Protein AF-Q5BSN3-F1 (afdb_monomer_lite)

Radius of gyration: 26.35 Å; chains: 1; bounding box: 79×23×56 Å

pLDDT: mean 78.58, std 20.64, range [34.03, 95.44]

Secondary structure (DSSP, 8-state):
--HHHHHHHHHHHH---GGGHHHHHHHHHHHHH-TT--HHHHHHHHHHHHHHHHHHHHHHHHTTS--------S---------

Structure (mmCIF, N/CA/C/O backbone):
data_AF-Q5BSN3-F1
#
_entry.id   AF-Q5BSN3-F1
#
loop_
_atom_site.group_PDB
_atom_site.id
_atom_site.type_symbol
_atom_site.label_atom_id
_atom_site.label_alt_id
_atom_site.label_comp_id
_atom_site.label_asym_id
_atom_site.label_entity_id
_atom_site.label_seq_id
_atom_site.pdbx_PDB_ins_code
_atom_site.Cartn_x
_atom_site.Cartn_y
_atom_site.Cartn_z
_atom_site.occupancy
_atom_site.B_iso_or_equiv
_atom_site.auth_seq_id
_atom_site.auth_comp_id
_atom_site.auth_asym_id
_atom_site.auth_atom_id
_atom_site.pdbx_PDB_model_num
ATOM 1 N N . MET A 1 1 ? -11.577 -6.595 12.864 1.00 81.81 1 MET A N 1
ATOM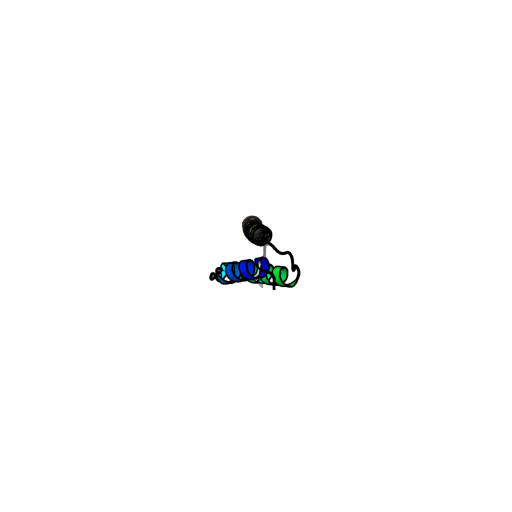 2 C CA . MET A 1 1 ? -11.674 -6.163 11.454 1.00 81.81 1 MET A CA 1
ATOM 3 C C . MET A 1 1 ? -12.976 -5.405 11.270 1.00 81.81 1 MET A C 1
ATOM 5 O O . MET A 1 1 ? -14.026 -5.951 11.591 1.00 81.81 1 MET A O 1
ATOM 9 N N . THR A 1 2 ? -12.916 -4.145 10.840 1.00 93.25 2 THR A N 1
ATOM 10 C CA . THR A 1 2 ? -14.115 -3.3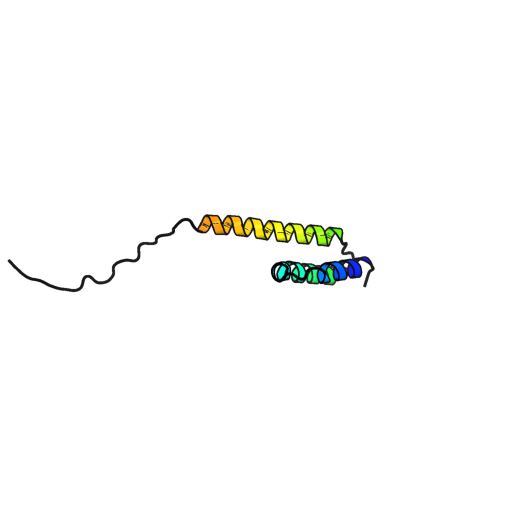25 10.595 1.00 93.25 2 THR A CA 1
ATOM 11 C C . THR A 1 2 ? -14.741 -3.657 9.236 1.00 93.25 2 THR A C 1
ATOM 13 O O . THR A 1 2 ? -14.080 -4.206 8.351 1.00 93.25 2 THR A O 1
ATOM 16 N N . ALA A 1 3 ? -16.014 -3.299 9.034 1.00 93.81 3 ALA A N 1
ATOM 17 C CA . ALA A 1 3 ? -16.673 -3.472 7.736 1.00 93.81 3 ALA A CA 1
ATOM 18 C C . ALA A 1 3 ? -15.942 -2.717 6.611 1.00 93.81 3 ALA A C 1
ATOM 20 O O . ALA A 1 3 ? -15.889 -3.194 5.479 1.00 93.81 3 ALA A O 1
ATOM 21 N N . ASN A 1 4 ? -15.350 -1.560 6.921 1.00 94.12 4 ASN A N 1
ATOM 22 C CA . ASN A 1 4 ? -14.584 -0.792 5.946 1.00 94.12 4 ASN A CA 1
ATOM 23 C C . ASN A 1 4 ? -13.249 -1.462 5.609 1.00 94.12 4 ASN A C 1
ATOM 25 O O . ASN A 1 4 ? -12.937 -1.570 4.427 1.00 94.12 4 ASN A O 1
ATOM 29 N N . GLN A 1 5 ? -12.517 -1.998 6.593 1.00 94.12 5 GLN A N 1
ATOM 30 C CA . GLN A 1 5 ? -11.301 -2.780 6.331 1.00 94.12 5 GLN A CA 1
ATOM 31 C C . GLN A 1 5 ? -11.590 -3.982 5.423 1.00 94.12 5 GLN A C 1
ATOM 33 O O . GLN A 1 5 ? -10.878 -4.196 4.446 1.00 94.12 5 GLN A O 1
ATOM 38 N N . PHE A 1 6 ? -12.674 -4.723 5.682 1.00 94.06 6 PHE A N 1
ATOM 39 C CA . PHE A 1 6 ? -13.061 -5.853 4.833 1.00 94.06 6 PHE A CA 1
ATOM 40 C C . PHE A 1 6 ? -13.378 -5.422 3.394 1.00 94.06 6 PHE A C 1
ATOM 42 O O . PHE A 1 6 ? -12.882 -6.023 2.444 1.00 94.06 6 PHE A O 1
ATOM 49 N N . LYS A 1 7 ? -14.151 -4.344 3.212 1.00 94.81 7 LYS A N 1
ATOM 50 C CA . LYS A 1 7 ? -14.427 -3.786 1.878 1.00 94.81 7 LYS A CA 1
ATOM 51 C C . LYS A 1 7 ? -13.143 -3.370 1.150 1.00 94.81 7 LYS A C 1
ATOM 53 O O . LYS A 1 7 ? -13.015 -3.639 -0.042 1.00 94.81 7 LYS A O 1
ATOM 58 N N . CYS A 1 8 ? -12.193 -2.756 1.856 1.00 95.12 8 CYS A N 1
ATOM 59 C CA . CYS A 1 8 ? -10.896 -2.376 1.293 1.00 95.12 8 CYS A CA 1
ATOM 60 C C . CYS A 1 8 ? -10.074 -3.605 0.875 1.00 95.12 8 CYS A C 1
ATOM 62 O O . CYS A 1 8 ? -9.478 -3.599 -0.198 1.00 95.12 8 CYS A O 1
ATOM 64 N N . LEU A 1 9 ? -10.095 -4.684 1.663 1.00 93.75 9 LEU A N 1
ATOM 65 C CA . LEU A 1 9 ? -9.445 -5.948 1.301 1.00 93.75 9 LEU A CA 1
ATOM 66 C C . LEU A 1 9 ? -10.050 -6.553 0.030 1.00 93.75 9 LEU A C 1
ATOM 68 O O . LEU A 1 9 ? -9.313 -6.909 -0.885 1.00 93.75 9 LEU A O 1
ATOM 72 N N . VAL A 1 10 ? -11.383 -6.610 -0.067 1.00 94.94 10 VAL A N 1
ATOM 73 C CA . VAL A 1 10 ? -12.074 -7.104 -1.272 1.00 94.94 10 VAL A CA 1
ATOM 74 C C . VAL A 1 10 ? -11.694 -6.275 -2.502 1.00 94.94 10 VAL A C 1
ATOM 76 O O . VAL A 1 10 ? -11.417 -6.845 -3.558 1.00 94.94 10 VAL A O 1
ATOM 79 N N . PHE A 1 11 ? -11.625 -4.948 -2.362 1.00 94.00 11 PHE A N 1
ATOM 80 C CA . PHE A 1 11 ? -11.177 -4.053 -3.428 1.00 94.00 11 PHE A CA 1
ATOM 81 C C . PHE A 1 11 ? -9.748 -4.384 -3.892 1.00 94.00 11 PHE A C 1
ATOM 83 O O . PHE A 1 11 ? -9.526 -4.597 -5.083 1.00 94.00 11 PHE A O 1
ATOM 90 N N . VAL A 1 12 ? -8.796 -4.515 -2.961 1.00 93.56 12 VAL A N 1
ATOM 91 C CA . VAL A 1 12 ? -7.394 -4.861 -3.267 1.00 93.56 12 VAL A CA 1
ATOM 92 C C . VAL A 1 12 ? -7.278 -6.233 -3.933 1.00 93.56 12 VAL A C 1
ATOM 94 O O . VAL A 1 12 ? -6.528 -6.385 -4.896 1.00 93.56 12 VAL A O 1
ATOM 97 N N . CYS A 1 13 ? -8.045 -7.228 -3.480 1.00 93.50 13 CYS A N 1
ATOM 98 C CA . CYS A 1 13 ? -8.097 -8.554 -4.103 1.00 93.50 13 CYS A CA 1
ATOM 99 C C . CYS A 1 13 ? -8.649 -8.525 -5.542 1.00 93.50 13 CYS A C 1
ATOM 101 O O . CYS A 1 13 ? -8.379 -9.439 -6.328 1.00 93.50 13 CYS A O 1
ATOM 103 N N . GLY A 1 14 ? -9.414 -7.489 -5.900 1.00 93.25 14 GLY A N 1
ATOM 104 C CA . GLY A 1 14 ? -9.893 -7.243 -7.259 1.00 93.25 14 GLY A CA 1
ATOM 105 C C . GLY A 1 14 ? -8.802 -6.775 -8.229 1.00 93.25 14 GLY A C 1
ATOM 106 O O . GLY A 1 14 ? -8.937 -6.984 -9.435 1.00 93.25 14 GLY A O 1
ATOM 107 N N . LEU A 1 15 ? -7.700 -6.207 -7.728 1.00 92.31 15 LEU A N 1
ATOM 108 C CA . LEU A 1 15 ? -6.580 -5.727 -8.541 1.00 92.31 15 LEU A CA 1
ATOM 109 C C . LEU A 1 15 ? -5.708 -6.904 -8.998 1.00 92.31 15 LEU A C 1
ATOM 111 O O . LEU A 1 15 ? -4.771 -7.311 -8.316 1.00 92.31 15 LEU A O 1
ATOM 115 N N . LYS A 1 16 ? -6.021 -7.494 -10.154 1.00 92.56 16 LYS A N 1
ATOM 116 C CA . LYS A 1 16 ? -5.346 -8.709 -10.654 1.00 92.56 16 LYS A CA 1
ATOM 117 C C . LYS A 1 16 ? -4.102 -8.427 -11.503 1.00 92.56 16 LYS A C 1
ATOM 119 O O . LYS A 1 16 ? -3.292 -9.332 -11.686 1.00 92.56 16 LYS A O 1
ATOM 124 N N . SER A 1 17 ? -3.941 -7.213 -12.036 1.00 93.38 17 SER A N 1
ATOM 125 C CA . SER A 1 17 ? -2.841 -6.915 -12.958 1.00 93.38 17 SER A CA 1
ATOM 126 C C . SER A 1 17 ? -1.486 -6.953 -12.240 1.00 93.38 17 SER A C 1
ATOM 128 O O . SER A 1 17 ? -1.375 -6.475 -11.104 1.00 93.38 17 SER A O 1
ATOM 130 N N . PRO A 1 18 ? -0.415 -7.452 -12.883 1.00 90.88 18 PRO A N 1
ATOM 131 C CA . PRO A 1 18 ? 0.946 -7.282 -12.379 1.00 90.88 18 PRO A CA 1
ATOM 132 C C . PRO A 1 18 ? 1.328 -5.807 -12.204 1.00 90.88 18 PRO A C 1
ATOM 134 O O . PRO A 1 18 ? 2.057 -5.472 -11.276 1.00 90.88 18 PRO A O 1
ATOM 137 N N . ALA A 1 19 ? 0.787 -4.922 -13.049 1.00 88.62 19 ALA A N 1
ATOM 138 C CA . ALA A 1 19 ? 1.038 -3.484 -12.985 1.00 88.62 19 ALA A CA 1
ATOM 139 C C . ALA A 1 19 ? 0.490 -2.817 -11.712 1.00 88.62 19 ALA A C 1
ATOM 141 O O . ALA A 1 19 ? 0.927 -1.711 -11.400 1.00 88.62 19 ALA A O 1
ATOM 142 N N . ASP A 1 20 ? -0.417 -3.489 -10.993 1.00 91.50 20 ASP A N 1
ATOM 143 C CA . ASP A 1 20 ? -1.019 -3.019 -9.741 1.00 91.50 20 ASP A CA 1
ATOM 144 C C . ASP A 1 20 ? -0.319 -3.599 -8.500 1.00 91.50 20 ASP A C 1
ATOM 146 O O . ASP A 1 20 ? -0.803 -3.434 -7.383 1.00 91.50 20 ASP A O 1
ATOM 150 N N . ALA A 1 21 ? 0.779 -4.349 -8.654 1.00 92.19 21 ALA A N 1
ATOM 151 C CA . ALA A 1 21 ? 1.444 -5.007 -7.525 1.00 92.19 21 ALA A CA 1
ATOM 152 C C . ALA A 1 21 ? 1.954 -4.016 -6.467 1.00 92.19 21 ALA A C 1
ATOM 154 O O . ALA A 1 21 ? 1.855 -4.283 -5.266 1.00 92.19 21 ALA A O 1
ATOM 155 N N . ASP A 1 22 ? 2.448 -2.866 -6.916 1.00 91.12 22 ASP A N 1
ATOM 156 C CA . ASP A 1 22 ? 2.837 -1.741 -6.070 1.00 91.12 22 ASP A CA 1
ATOM 157 C C . ASP A 1 22 ? 1.626 -1.167 -5.327 1.00 91.12 22 ASP A C 1
ATOM 159 O O . ASP A 1 22 ? 1.640 -1.082 -4.100 1.00 91.12 22 ASP A O 1
ATOM 163 N N . VAL A 1 23 ? 0.541 -0.886 -6.053 1.00 92.38 23 VAL A N 1
ATOM 164 C CA . VAL A 1 23 ? -0.723 -0.384 -5.500 1.00 92.38 23 VAL A CA 1
ATOM 165 C C . VAL A 1 23 ? -1.273 -1.340 -4.438 1.00 92.38 23 VAL A C 1
ATOM 167 O O . VAL A 1 23 ? -1.592 -0.910 -3.329 1.00 92.38 23 VAL A O 1
ATOM 170 N N . ARG A 1 24 ? -1.327 -2.647 -4.730 1.00 95.44 24 ARG A N 1
ATOM 171 C CA . ARG A 1 24 ? -1.778 -3.670 -3.776 1.00 95.44 24 ARG A CA 1
ATOM 172 C C . ARG A 1 24 ? -0.950 -3.654 -2.499 1.00 95.44 24 ARG A C 1
ATOM 174 O O . ARG A 1 24 ? -1.527 -3.647 -1.417 1.00 95.44 24 ARG A O 1
ATOM 181 N N . THR A 1 25 ? 0.376 -3.639 -2.627 1.00 95.19 25 THR A N 1
ATOM 182 C CA . THR A 1 25 ? 1.288 -3.681 -1.476 1.00 95.19 25 THR A CA 1
ATOM 183 C C . THR A 1 25 ? 1.110 -2.442 -0.601 1.00 95.19 25 THR A C 1
ATOM 185 O O . THR A 1 25 ? 0.915 -2.566 0.605 1.00 95.19 25 THR A O 1
ATOM 188 N N . THR A 1 26 ? 1.081 -1.248 -1.202 1.00 94.62 26 THR A N 1
ATOM 189 C CA . THR A 1 26 ? 0.911 0.012 -0.466 1.00 94.62 26 THR A CA 1
ATOM 190 C C . THR A 1 26 ? -0.438 0.097 0.248 1.00 94.62 26 THR A C 1
ATOM 192 O O . THR A 1 26 ? -0.496 0.514 1.407 1.00 94.62 26 THR A O 1
ATOM 195 N N . ILE A 1 27 ? -1.530 -0.313 -0.403 1.00 94.81 27 ILE A N 1
ATOM 196 C CA . ILE A 1 27 ? -2.855 -0.296 0.230 1.00 94.81 27 ILE A CA 1
ATOM 197 C C . ILE A 1 27 ? -2.925 -1.319 1.362 1.00 94.81 27 ILE A C 1
ATOM 199 O O . ILE A 1 27 ? -3.502 -1.018 2.405 1.00 94.81 27 ILE A O 1
ATOM 203 N N . PHE A 1 28 ? -2.323 -2.498 1.194 1.00 94.12 28 PHE A N 1
ATOM 204 C CA . PHE A 1 28 ? -2.305 -3.520 2.238 1.00 94.12 28 PHE A CA 1
ATOM 205 C C . PHE A 1 28 ? -1.653 -2.991 3.522 1.00 94.12 28 PHE A C 1
ATOM 207 O O . PHE A 1 28 ? -2.267 -3.051 4.585 1.00 94.12 28 PHE A O 1
ATOM 214 N N . THR A 1 29 ? -0.489 -2.339 3.408 1.00 94.62 29 THR A N 1
ATOM 215 C CA . THR A 1 29 ? 0.185 -1.690 4.545 1.00 94.62 29 THR A CA 1
ATOM 216 C C . THR A 1 29 ? -0.693 -0.632 5.222 1.00 94.62 29 THR A C 1
ATOM 218 O O . THR A 1 29 ? -0.687 -0.506 6.444 1.00 94.62 29 THR A O 1
ATOM 221 N N . ARG A 1 30 ? -1.490 0.124 4.457 1.00 93.50 30 ARG A N 1
ATOM 222 C CA . ARG A 1 30 ? -2.421 1.110 5.029 1.00 93.50 30 ARG A CA 1
ATOM 223 C C . ARG A 1 30 ? -3.589 0.476 5.770 1.00 93.50 30 ARG A C 1
ATOM 225 O O . ARG A 1 30 ? -3.968 0.987 6.817 1.00 93.50 30 ARG A O 1
ATOM 232 N N . ILE A 1 31 ? -4.156 -0.609 5.243 1.00 93.56 31 ILE A N 1
ATOM 233 C CA . ILE A 1 31 ? -5.253 -1.335 5.901 1.00 93.56 31 ILE A CA 1
ATOM 234 C C . ILE A 1 31 ? -4.794 -1.898 7.254 1.00 93.56 31 ILE A C 1
ATOM 236 O O . ILE A 1 31 ? -5.574 -1.899 8.209 1.00 93.56 31 ILE A O 1
ATOM 240 N N . GLU A 1 32 ? -3.544 -2.365 7.333 1.00 92.00 32 GLU A N 1
ATOM 241 C CA . GLU A 1 32 ? -2.931 -2.848 8.576 1.00 92.00 32 GLU A CA 1
ATOM 242 C C . GLU A 1 32 ? -2.658 -1.715 9.573 1.00 92.00 32 GLU A C 1
ATOM 244 O O . GLU A 1 32 ? -2.882 -1.890 10.770 1.00 92.00 32 GLU A O 1
ATOM 249 N N . ALA A 1 33 ? -2.200 -0.556 9.090 1.00 93.44 33 ALA A N 1
ATOM 250 C CA . ALA A 1 33 ? -1.831 0.577 9.936 1.00 93.44 33 ALA A CA 1
ATOM 251 C C . ALA A 1 33 ? -3.032 1.396 10.448 1.00 93.44 33 ALA A C 1
ATOM 253 O O . ALA A 1 33 ? -2.975 1.917 11.562 1.00 93.44 33 ALA A O 1
ATOM 254 N N . ASP A 1 34 ? -4.102 1.531 9.655 1.00 94.00 34 ASP A N 1
ATOM 255 C CA . ASP A 1 34 ? -5.260 2.371 9.976 1.00 94.00 34 ASP A CA 1
ATOM 256 C C . ASP A 1 34 ? -6.551 1.542 10.172 1.00 94.00 34 ASP A C 1
ATOM 258 O O . ASP A 1 34 ? -7.171 1.089 9.201 1.00 94.00 34 ASP A O 1
ATOM 262 N N . PRO A 1 35 ? -7.032 1.375 11.420 1.00 89.12 35 PRO A N 1
ATOM 263 C CA . PRO A 1 35 ? -8.283 0.672 11.702 1.00 89.12 35 PRO A CA 1
ATOM 264 C C . PRO A 1 35 ? -9.540 1.419 11.223 1.00 89.12 35 PRO A C 1
ATOM 266 O O . PRO A 1 35 ? -10.604 0.802 11.081 1.00 89.12 35 PRO A O 1
ATOM 269 N N . HIS A 1 36 ? -9.429 2.721 10.953 1.00 92.62 36 HIS A N 1
ATOM 270 C CA . HIS A 1 36 ? -10.506 3.589 10.479 1.00 92.62 36 HIS A CA 1
ATOM 271 C C . HIS A 1 36 ? -10.472 3.822 8.966 1.00 92.62 36 HIS A C 1
ATOM 273 O O . HIS A 1 36 ? -11.258 4.627 8.459 1.00 92.62 36 HIS A O 1
ATOM 279 N N . ILE A 1 37 ? -9.627 3.081 8.241 1.00 94.62 37 ILE A N 1
ATOM 280 C CA . ILE A 1 37 ? -9.494 3.208 6.794 1.00 94.62 37 ILE A CA 1
ATOM 281 C C . ILE A 1 37 ? -10.850 3.102 6.089 1.00 94.62 37 ILE A C 1
ATOM 283 O O . ILE A 1 37 ? -11.724 2.312 6.463 1.00 94.62 37 ILE A O 1
ATOM 287 N N . THR A 1 38 ? -11.027 3.903 5.043 1.00 95.44 38 THR A N 1
ATOM 288 C CA . THR A 1 38 ? -12.249 3.941 4.240 1.00 95.44 38 THR A CA 1
ATOM 289 C C . THR A 1 38 ? -11.935 3.603 2.789 1.00 95.44 38 THR A C 1
ATOM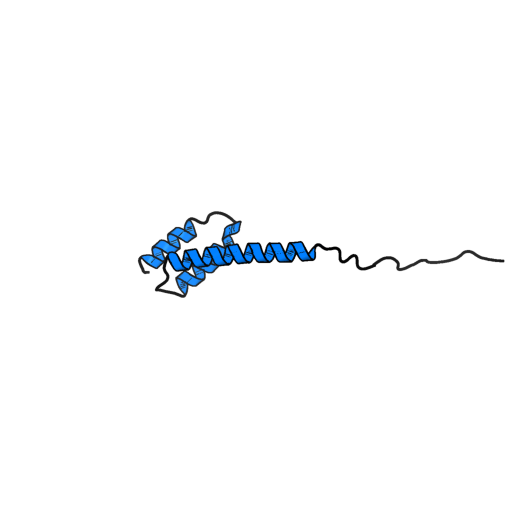 291 O O . THR A 1 38 ? -10.816 3.783 2.315 1.00 95.44 38 THR A O 1
ATOM 294 N N . LEU A 1 39 ? -12.945 3.153 2.041 1.00 94.31 39 LEU A N 1
ATOM 295 C CA . LEU A 1 39 ? -12.789 2.926 0.600 1.00 94.31 39 LEU A CA 1
ATOM 296 C C . LEU A 1 39 ? -12.384 4.200 -0.153 1.00 94.31 39 LEU A C 1
ATOM 298 O O . LEU A 1 39 ? -11.675 4.120 -1.155 1.00 94.31 39 LEU A O 1
ATOM 302 N N . GLN A 1 40 ? -12.823 5.365 0.326 1.00 95.06 40 GLN A N 1
ATOM 303 C CA . GLN A 1 40 ? -12.456 6.644 -0.265 1.00 95.06 40 GLN A CA 1
ATOM 304 C C . GLN A 1 40 ? -10.953 6.899 -0.124 1.00 95.06 40 GLN A C 1
ATOM 306 O O . GLN A 1 40 ? -10.300 7.152 -1.132 1.00 95.06 40 GLN A O 1
ATOM 311 N N . SER A 1 41 ? -10.383 6.747 1.079 1.00 94.62 41 SER A N 1
ATOM 312 C CA . SER A 1 41 ? -8.945 6.979 1.279 1.00 94.62 41 SER A CA 1
ATOM 313 C C . SER A 1 41 ? -8.081 5.985 0.499 1.00 94.62 41 SER A C 1
ATOM 315 O O . SER A 1 41 ? -7.007 6.340 0.014 1.00 94.62 41 SER A O 1
ATOM 317 N N . VAL A 1 42 ? -8.565 4.752 0.318 1.00 94.75 42 VAL A N 1
ATOM 318 C CA . VAL A 1 42 ? -7.936 3.756 -0.560 1.00 94.75 42 VAL A CA 1
ATOM 319 C C . VAL A 1 42 ? -8.009 4.173 -2.032 1.00 94.75 42 VAL A C 1
ATOM 321 O O . VAL A 1 42 ? -7.031 4.036 -2.757 1.00 94.75 42 VAL A O 1
ATOM 324 N N . SER A 1 43 ? -9.135 4.717 -2.487 1.00 92.81 43 SER A N 1
ATOM 325 C CA . SER A 1 43 ? -9.290 5.168 -3.878 1.00 92.81 43 SER A CA 1
ATOM 326 C C . SER A 1 43 ? -8.408 6.383 -4.186 1.00 92.81 43 SER A C 1
ATOM 328 O O . SER A 1 43 ? -7.744 6.430 -5.222 1.00 92.81 43 SER A O 1
ATOM 330 N N . GLU A 1 44 ? -8.343 7.339 -3.259 1.00 94.94 44 GLU A N 1
ATOM 331 C CA . GLU A 1 44 ? -7.437 8.491 -3.328 1.00 94.94 44 GLU A CA 1
ATOM 332 C C . GLU A 1 44 ? -5.968 8.044 -3.343 1.00 94.94 44 GLU A C 1
ATOM 334 O O . GLU A 1 44 ? -5.144 8.605 -4.071 1.00 94.94 44 GLU A O 1
ATOM 339 N N . GLU A 1 45 ? -5.643 6.990 -2.588 1.00 94.12 45 GLU A N 1
ATOM 340 C CA . GLU A 1 45 ? -4.319 6.379 -2.598 1.00 94.12 45 GLU A CA 1
ATOM 341 C C . GLU A 1 45 ? -3.942 5.825 -3.964 1.00 94.12 45 GLU A C 1
ATOM 343 O O . GLU A 1 45 ? -2.885 6.175 -4.495 1.00 94.12 45 GLU A O 1
ATOM 348 N N . CYS A 1 46 ? -4.815 5.000 -4.547 1.00 93.25 46 CYS A N 1
ATOM 349 C CA . CYS A 1 46 ? -4.632 4.466 -5.892 1.00 93.25 46 CYS A CA 1
ATOM 350 C C . CYS A 1 46 ? -4.349 5.591 -6.886 1.00 93.25 46 CYS A C 1
ATOM 352 O O . CYS A 1 46 ? -3.376 5.529 -7.638 1.00 93.25 46 CYS A O 1
ATOM 354 N N . GLN A 1 47 ? -5.172 6.644 -6.859 1.00 92.50 47 GLN A N 1
ATOM 355 C CA . GLN A 1 47 ? -5.038 7.760 -7.786 1.00 92.50 47 GLN A CA 1
ATOM 356 C C . GLN A 1 47 ? -3.701 8.483 -7.612 1.00 92.50 47 GLN A C 1
ATOM 358 O O . GLN A 1 47 ? -3.047 8.810 -8.603 1.00 92.50 47 GLN A O 1
ATOM 363 N N . ARG A 1 48 ? -3.248 8.700 -6.370 1.00 94.62 48 ARG A N 1
ATOM 364 C CA . ARG A 1 48 ? -1.941 9.321 -6.132 1.00 94.62 48 ARG A CA 1
ATOM 365 C C . ARG A 1 48 ? -0.803 8.463 -6.679 1.00 94.62 48 ARG A C 1
ATOM 367 O O . ARG A 1 48 ? 0.112 9.011 -7.288 1.00 94.62 48 ARG A O 1
ATOM 374 N N . ILE A 1 49 ? -0.857 7.144 -6.491 1.00 91.62 49 ILE A N 1
ATOM 375 C CA . ILE A 1 49 ? 0.168 6.224 -7.003 1.00 91.62 49 ILE A CA 1
ATOM 376 C C . ILE A 1 49 ? 0.194 6.250 -8.536 1.00 91.62 49 ILE A C 1
ATOM 378 O O . ILE A 1 49 ? 1.265 6.362 -9.130 1.00 91.62 49 ILE A O 1
ATOM 382 N N . VAL A 1 50 ? -0.972 6.223 -9.186 1.00 89.56 50 VAL A N 1
ATOM 383 C CA . VAL A 1 50 ? -1.083 6.331 -10.651 1.00 89.56 50 VAL A CA 1
ATOM 384 C C . VAL A 1 50 ? -0.493 7.650 -11.154 1.00 89.56 50 VAL A C 1
ATOM 386 O O . VAL A 1 50 ? 0.336 7.644 -12.065 1.00 89.56 50 VAL A O 1
ATOM 389 N N . ASN A 1 51 ? -0.846 8.770 -10.522 1.00 90.69 51 ASN A N 1
ATOM 390 C CA . ASN A 1 51 ? -0.314 10.084 -10.883 1.00 90.69 51 ASN A CA 1
ATOM 391 C C . ASN A 1 51 ? 1.211 10.141 -10.705 1.00 90.69 51 ASN A C 1
ATOM 393 O O . ASN A 1 51 ? 1.917 10.685 -11.551 1.00 90.69 51 ASN A O 1
ATOM 397 N N . LEU A 1 52 ? 1.740 9.539 -9.637 1.00 88.69 52 LEU A N 1
ATOM 398 C CA . LEU A 1 52 ? 3.178 9.477 -9.394 1.00 88.69 52 LEU A CA 1
ATOM 399 C C . LEU A 1 52 ? 3.905 8.642 -10.457 1.00 88.69 52 LEU A C 1
ATOM 401 O O . LEU A 1 52 ? 4.974 9.044 -10.919 1.00 88.69 52 LEU A O 1
ATOM 405 N N . LYS A 1 53 ? 3.326 7.515 -10.889 1.00 87.31 53 LYS A N 1
ATOM 406 C CA . LYS A 1 53 ? 3.878 6.684 -11.974 1.00 87.31 53 LY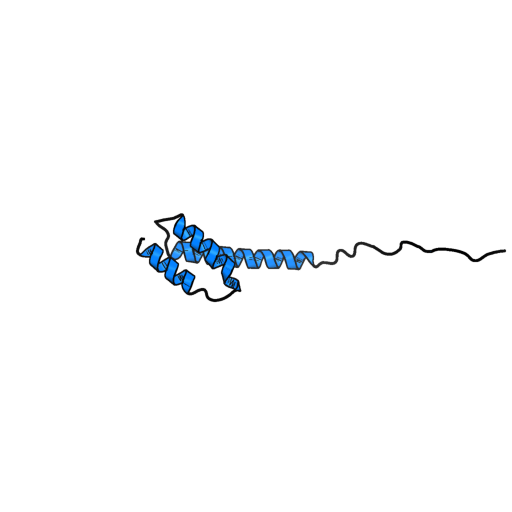S A CA 1
ATOM 407 C C . LYS A 1 53 ? 3.921 7.457 -13.289 1.00 87.31 53 LYS A C 1
ATOM 409 O O . LYS A 1 53 ? 4.958 7.455 -13.946 1.00 87.31 53 LYS A O 1
ATOM 414 N N . HIS A 1 54 ? 2.844 8.166 -13.624 1.00 83.00 54 HIS A N 1
ATOM 415 C CA . H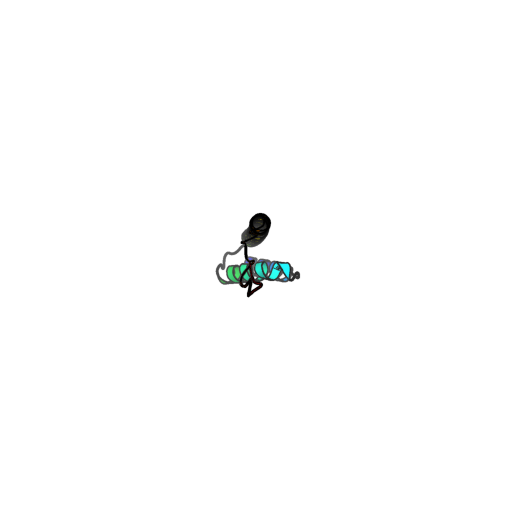IS A 1 54 ? 2.781 9.020 -14.810 1.00 83.00 54 HIS A CA 1
ATOM 416 C C . HIS A 1 54 ? 3.831 10.143 -14.768 1.00 83.00 54 HIS A C 1
ATOM 418 O O . HIS A 1 54 ? 4.598 10.320 -15.712 1.00 83.00 54 HIS A O 1
ATOM 424 N N . ASN A 1 55 ? 3.942 10.852 -13.642 1.00 78.31 55 ASN A N 1
ATOM 425 C CA . ASN A 1 55 ? 4.939 11.914 -13.474 1.00 78.31 55 ASN A CA 1
ATOM 426 C C . ASN A 1 55 ? 6.374 11.370 -13.557 1.00 78.31 55 ASN A C 1
ATOM 428 O O . ASN A 1 55 ? 7.237 11.983 -14.179 1.00 78.31 55 ASN A O 1
ATOM 432 N N . THR A 1 56 ? 6.629 10.191 -12.984 1.00 78.56 56 THR A N 1
ATOM 433 C CA . THR A 1 56 ? 7.935 9.519 -13.084 1.00 78.56 56 THR A CA 1
ATOM 434 C C . THR A 1 56 ? 8.268 9.147 -14.530 1.00 78.56 56 THR A C 1
ATOM 436 O O . THR A 1 56 ? 9.417 9.272 -14.948 1.00 78.56 56 THR A O 1
ATOM 439 N N . GLN A 1 57 ? 7.279 8.701 -15.309 1.00 72.69 57 GLN A N 1
ATOM 440 C CA . GLN A 1 57 ? 7.459 8.415 -16.733 1.00 72.69 57 GLN A CA 1
ATOM 441 C C . GLN A 1 57 ? 7.787 9.685 -17.525 1.00 72.69 57 GLN A C 1
ATOM 443 O O . GLN A 1 57 ? 8.732 9.662 -18.307 1.00 72.69 57 GLN A O 1
ATOM 448 N N . MET A 1 58 ? 7.094 10.799 -17.269 1.00 73.94 58 MET A N 1
ATOM 449 C CA . MET A 1 58 ? 7.409 12.088 -17.899 1.00 73.94 58 MET A CA 1
ATOM 450 C C . MET A 1 58 ? 8.856 12.533 -17.645 1.00 73.94 58 MET A C 1
ATOM 452 O O . MET A 1 58 ? 9.526 12.961 -18.581 1.00 73.94 58 MET A O 1
ATOM 456 N N . VAL A 1 59 ? 9.356 12.398 -16.412 1.00 68.88 59 VAL A N 1
ATOM 457 C CA . VAL A 1 59 ? 10.748 12.755 -16.077 1.00 68.88 59 VAL A CA 1
ATOM 458 C C . VAL A 1 59 ? 11.741 11.837 -16.794 1.00 68.88 59 VAL A C 1
ATOM 460 O O . VAL A 1 59 ? 12.664 12.322 -17.437 1.00 68.88 59 VAL A O 1
ATOM 463 N N . LYS A 1 60 ? 11.509 10.517 -16.789 1.00 60.88 60 LYS A N 1
ATOM 464 C CA . LYS A 1 60 ? 12.375 9.558 -17.499 1.00 60.88 60 LYS A CA 1
ATOM 465 C C . LYS A 1 60 ? 12.422 9.787 -19.010 1.00 60.88 60 LYS A C 1
ATOM 467 O O . LYS A 1 60 ? 13.454 9.546 -19.625 1.00 60.88 60 LYS A O 1
ATOM 472 N N . CYS A 1 61 ? 11.326 10.239 -19.618 1.00 57.75 61 CYS A N 1
ATOM 473 C CA . CYS A 1 61 ? 11.313 10.591 -21.036 1.00 57.75 61 CYS A CA 1
ATOM 474 C C . CYS A 1 61 ? 12.167 11.834 -21.333 1.00 57.75 61 CYS A C 1
ATOM 476 O O . CYS A 1 61 ? 12.743 11.924 -22.414 1.00 57.75 61 CYS A O 1
ATOM 478 N N . HIS A 1 62 ? 12.304 12.760 -20.382 1.00 54.41 62 HIS A N 1
ATOM 479 C CA . HIS A 1 62 ? 13.134 13.955 -20.542 1.00 54.41 62 HIS A CA 1
ATOM 480 C C . HIS A 1 62 ? 14.643 13.667 -20.395 1.00 54.41 62 HIS A C 1
ATOM 482 O O . HIS A 1 62 ? 15.459 14.370 -20.984 1.00 54.41 62 HIS A O 1
ATOM 488 N N . ASP A 1 63 ? 15.022 12.591 -19.700 1.00 51.44 63 ASP A N 1
ATOM 489 C CA . ASP A 1 63 ? 16.425 12.161 -19.554 1.00 51.44 63 ASP A CA 1
ATOM 490 C C . ASP A 1 63 ? 16.946 11.342 -20.755 1.00 51.44 63 ASP A C 1
ATOM 492 O O . ASP A 1 63 ? 18.108 10.940 -20.786 1.00 51.44 63 ASP A O 1
ATOM 496 N N . SER A 1 64 ? 16.105 11.104 -21.770 1.00 49.41 64 SER A N 1
ATOM 497 C CA . SER A 1 64 ? 16.504 10.472 -23.039 1.00 49.41 64 SER A CA 1
ATOM 498 C C . SER A 1 64 ? 16.983 11.466 -24.108 1.00 49.41 64 SER A C 1
ATOM 500 O O . SER A 1 64 ? 17.124 11.104 -25.274 1.00 49.41 64 SER A O 1
ATOM 502 N N . VAL A 1 65 ? 17.275 12.713 -23.720 1.00 51.34 65 VAL A N 1
ATOM 503 C CA . VAL A 1 65 ? 18.052 13.639 -24.553 1.00 51.34 65 VAL A CA 1
ATOM 504 C C . VAL A 1 65 ? 19.534 13.298 -24.379 1.00 51.34 65 VAL A C 1
ATOM 506 O O . VAL A 1 65 ? 20.139 13.608 -23.358 1.00 51.34 65 VAL A O 1
ATOM 509 N N . GLU A 1 66 ? 20.065 12.591 -25.377 1.00 48.94 66 GLU A N 1
ATOM 510 C CA . GLU A 1 66 ? 21.472 12.273 -25.654 1.00 48.94 66 GLU A CA 1
ATOM 511 C C . GLU A 1 66 ? 22.512 12.980 -24.767 1.00 48.94 66 GLU A C 1
ATOM 513 O O . GLU A 1 66 ? 22.970 14.083 -25.067 1.00 48.94 66 GLU A O 1
ATOM 518 N N . ILE A 1 67 ? 23.013 12.287 -23.743 1.00 47.94 67 ILE A N 1
ATOM 519 C CA . ILE A 1 67 ? 24.375 12.551 -23.275 1.00 47.94 67 ILE A CA 1
ATOM 520 C C . ILE A 1 67 ? 25.307 11.642 -24.077 1.00 47.94 67 ILE A C 1
ATOM 522 O O . ILE A 1 67 ? 25.725 10.578 -23.622 1.00 47.94 67 ILE A O 1
ATOM 526 N N . ASN A 1 68 ? 25.633 12.072 -25.295 1.00 46.41 68 ASN A N 1
ATOM 527 C CA . ASN A 1 68 ? 26.724 11.502 -26.076 1.00 46.41 68 ASN A CA 1
ATOM 528 C C . ASN A 1 68 ? 28.052 11.992 -25.455 1.00 46.41 68 ASN A C 1
ATOM 530 O O . ASN A 1 68 ? 28.682 12.933 -25.940 1.00 46.41 68 ASN A O 1
ATOM 534 N N . VAL A 1 69 ? 28.442 11.425 -24.303 1.00 48.91 69 VAL A N 1
ATOM 535 C CA . VAL A 1 69 ? 29.775 11.659 -23.724 1.00 48.91 69 VAL A CA 1
ATOM 536 C C . VAL A 1 69 ? 30.793 11.023 -24.663 1.00 48.91 69 VAL A C 1
ATOM 538 O O . VAL A 1 69 ? 30.882 9.801 -24.741 1.00 48.91 69 VAL A O 1
ATOM 541 N N . LEU A 1 70 ? 31.550 11.871 -25.365 1.00 53.81 70 LEU A N 1
ATOM 542 C CA . LEU A 1 70 ? 32.775 11.544 -26.095 1.00 53.81 70 LEU A CA 1
ATOM 543 C C . LEU A 1 70 ? 33.574 10.431 -25.393 1.00 53.81 70 LEU A C 1
ATOM 545 O O . LEU A 1 70 ? 34.241 10.671 -24.386 1.00 53.81 70 LEU A O 1
ATOM 549 N N . HIS A 1 71 ? 33.536 9.225 -25.956 1.00 55.22 71 HIS A N 1
ATOM 550 C CA . HIS A 1 71 ? 34.465 8.152 -25.621 1.00 55.22 71 HIS A CA 1
ATOM 551 C C . HIS A 1 71 ? 34.947 7.448 -26.889 1.00 55.22 71 HIS A C 1
ATOM 553 O O . HIS A 1 71 ? 34.688 6.272 -27.082 1.00 55.22 71 HIS A O 1
ATOM 559 N N . GLU A 1 72 ? 35.680 8.162 -27.740 1.00 47.31 72 GLU A N 1
ATOM 560 C CA . GLU A 1 72 ? 36.651 7.596 -28.687 1.00 47.31 72 GLU A CA 1
ATOM 561 C C . GLU A 1 72 ? 37.748 8.666 -28.819 1.00 47.31 72 GLU A C 1
ATOM 563 O O . GLU A 1 72 ? 37.447 9.818 -29.101 1.00 47.31 72 GLU A O 1
ATOM 568 N N . SER A 1 73 ? 39.021 8.454 -28.492 1.00 42.12 73 SER A N 1
ATOM 569 C CA . SER A 1 73 ? 39.879 7.353 -28.914 1.00 42.12 73 SER A CA 1
ATOM 570 C C . SER A 1 73 ? 41.093 7.215 -27.980 1.00 42.12 73 SER A C 1
ATOM 572 O O . SER A 1 73 ? 41.934 8.114 -27.900 1.00 42.12 73 SER A O 1
ATOM 574 N N . THR A 1 74 ? 41.245 6.058 -27.332 1.00 46.41 74 THR A N 1
ATOM 575 C CA . THR A 1 74 ? 42.559 5.608 -26.849 1.00 46.41 74 THR A CA 1
ATOM 576 C C . THR A 1 74 ? 43.204 4.798 -27.982 1.00 46.41 74 THR A C 1
ATOM 578 O O . THR A 1 74 ? 42.562 3.901 -28.516 1.00 46.41 74 THR A O 1
ATOM 581 N N . LEU A 1 75 ? 44.484 5.065 -28.278 1.00 45.34 75 LEU A N 1
ATOM 582 C CA . LEU A 1 75 ? 45.417 4.255 -29.093 1.00 45.34 75 LEU A CA 1
ATOM 583 C C . LEU A 1 75 ? 45.468 4.477 -30.624 1.00 45.34 75 LEU A C 1
ATOM 585 O O . LEU A 1 75 ? 45.284 3.533 -31.388 1.00 45.34 75 LEU A O 1
ATOM 589 N N . GLN A 1 76 ? 45.964 5.633 -31.088 1.00 42.06 76 GLN A N 1
ATOM 590 C CA . GLN A 1 76 ? 46.730 5.652 -32.349 1.00 42.06 76 GLN A CA 1
ATOM 591 C C . GLN A 1 76 ? 48.175 5.194 -32.060 1.00 42.06 76 GLN A C 1
ATOM 593 O O . GLN A 1 76 ? 49.093 5.985 -31.843 1.00 42.06 76 GLN A O 1
ATOM 598 N N . LYS A 1 77 ? 48.383 3.875 -31.982 1.00 45.19 77 LYS A N 1
ATOM 599 C CA . LYS A 1 77 ? 49.727 3.280 -31.988 1.00 45.19 77 LYS A CA 1
ATOM 600 C C . LYS A 1 77 ? 50.322 3.410 -33.404 1.00 45.19 77 LYS A C 1
ATOM 602 O O . LYS A 1 77 ? 49.839 2.761 -34.318 1.00 45.19 77 LYS A O 1
ATOM 607 N N . ARG A 1 78 ? 51.468 4.102 -33.477 1.00 38.44 78 ARG A N 1
ATOM 608 C CA . ARG A 1 78 ? 52.739 3.598 -34.049 1.00 38.44 78 ARG A CA 1
ATOM 609 C C . ARG A 1 78 ? 52.965 3.653 -35.592 1.00 38.44 78 ARG A C 1
ATOM 611 O O . ARG A 1 78 ? 52.500 2.781 -36.304 1.00 38.44 78 ARG A O 1
ATOM 618 N N . ILE A 1 79 ? 53.896 4.554 -35.976 1.00 46.16 79 ILE A N 1
ATOM 619 C CA . ILE A 1 79 ? 54.974 4.470 -37.012 1.00 46.16 79 ILE A CA 1
ATOM 620 C C . ILE A 1 79 ? 54.591 4.500 -38.507 1.00 46.16 79 ILE A C 1
ATOM 622 O O . ILE A 1 79 ? 53.944 3.565 -38.947 1.00 46.16 79 ILE A O 1
ATOM 626 N N . VAL A 1 80 ? 55.128 5.489 -39.260 1.00 46.28 80 VAL A N 1
ATOM 627 C CA . VAL A 1 80 ? 55.991 5.416 -40.491 1.00 46.28 80 VAL A CA 1
ATOM 628 C C . VAL A 1 80 ? 56.561 6.849 -40.733 1.00 46.28 80 VAL A C 1
ATOM 630 O O . VAL A 1 80 ? 55.762 7.767 -40.862 1.00 46.28 80 VAL A O 1
ATOM 633 N N . THR A 1 81 ? 57.829 7.177 -40.418 1.00 40.94 81 THR A N 1
ATOM 634 C CA . THR A 1 81 ? 59.086 7.214 -41.237 1.00 40.94 81 THR A CA 1
ATOM 635 C C . THR A 1 81 ? 59.219 8.395 -42.232 1.00 40.94 81 THR A C 1
ATOM 637 O O . THR A 1 81 ? 58.336 8.522 -43.066 1.00 40.94 81 THR A O 1
ATOM 640 N N . ASN A 1 82 ? 60.337 9.154 -42.109 1.00 34.03 82 ASN A N 1
ATOM 641 C CA . ASN A 1 82 ? 61.136 10.017 -43.039 1.00 34.03 82 ASN A CA 1
ATOM 642 C C . ASN A 1 82 ? 60.452 10.803 -44.190 1.00 34.03 82 ASN A C 1
ATOM 644 O O . ASN A 1 82 ? 59.473 10.347 -44.758 1.00 34.03 82 ASN A O 1
ATOM 648 N N . ASP A 1 83 ? 60.906 11.989 -44.615 1.00 40.75 83 ASP A N 1
ATOM 649 C CA .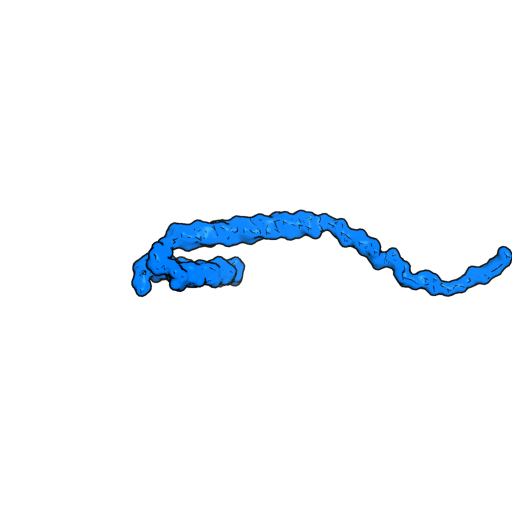 ASP A 1 83 ? 62.276 12.519 -44.823 1.00 40.75 83 ASP A CA 1
ATOM 650 C C . ASP A 1 83 ? 62.478 13.961 -44.317 1.00 40.75 83 ASP A C 1
ATOM 652 O O . ASP A 1 83 ? 61.513 14.760 -44.364 1.00 40.75 83 ASP A O 1
#

Sequence (83 aa):
MTANQFKCLVFVCGLKSPADADVRTTIFTRIEADPHITLQSVSEECQRIVNLKHNTQMVKCHDSVEINVLHESTLQKRIVTND

Foldseek 3Di:
DDPQLVVLVVVLVVPPDPVCPVLSVVSVVVSVVDVPDHPVVSVVSVVVVVVVVVVVVVVVVVVPPDPPPDDDDDDPDDDDDDD

Organism: Schistosoma japonicum (NCBI:txid6182)